Protein AF-A0A8J2B9T6-F1 (afdb_monomer_lite)

Secondary structure (DSSP, 8-state):
-------PPPHHHHHHHHHHHHHHHHHHTGGGT--SHHHHHHHHHHHHHTEEEEEEEEEGGGTEEEEHHHHHHHHHHHHHHHTTTEEEEEEEEEEEE--B---------TTS----------B-EEEEEEEEEEEETTT--EEEEEEEEEEEEEPPTTSGGG--EEEEEEEEEE--

pLDDT: mean 87.58, std 14.72, range [53.34, 98.75]

Structure (mmCIF, N/CA/C/O backbone):
data_AF-A0A8J2B9T6-F1
#
_entry.id   AF-A0A8J2B9T6-F1
#
loop_
_atom_site.group_PDB
_atom_site.id
_atom_site.type_symbol
_atom_site.label_atom_id
_atom_site.label_alt_id
_atom_site.label_comp_id
_atom_site.label_asym_id
_atom_site.label_entity_id
_atom_site.label_seq_id
_atom_site.pdbx_PDB_ins_code
_atom_site.Cartn_x
_atom_site.Cartn_y
_atom_site.Cartn_z
_atom_site.occupancy
_atom_site.B_iso_or_equiv
_atom_site.auth_seq_id
_atom_site.auth_comp_id
_atom_site.auth_asym_id
_atom_site.auth_atom_id
_atom_site.pdbx_PDB_model_num
ATOM 1 N N . MET A 1 1 ? -20.909 -2.678 35.508 1.00 54.84 1 MET A N 1
ATOM 2 C CA . MET A 1 1 ? -20.011 -2.851 34.347 1.00 54.84 1 MET A CA 1
ATOM 3 C C . MET A 1 1 ? -20.756 -2.353 33.121 1.00 54.84 1 MET A C 1
ATOM 5 O O . MET A 1 1 ? -21.794 -2.923 32.811 1.00 54.84 1 MET A O 1
ATOM 9 N N . ALA A 1 2 ? -20.322 -1.251 32.506 1.00 53.34 2 ALA A N 1
ATOM 10 C CA . ALA A 1 2 ? -20.916 -0.779 31.255 1.00 53.34 2 ALA A CA 1
ATOM 11 C C . ALA A 1 2 ? -20.426 -1.679 30.112 1.00 53.34 2 ALA A C 1
ATOM 13 O O . ALA A 1 2 ? -19.233 -1.969 30.030 1.00 53.34 2 ALA A O 1
ATOM 14 N N . ALA A 1 3 ? -21.337 -2.170 29.274 1.00 55.56 3 ALA A N 1
ATOM 15 C CA . ALA A 1 3 ? -20.965 -2.948 28.102 1.00 55.56 3 ALA A CA 1
ATOM 16 C C . ALA A 1 3 ? -20.228 -2.033 27.113 1.00 55.56 3 ALA A C 1
ATOM 18 O O . ALA A 1 3 ? -20.773 -1.015 26.693 1.00 55.56 3 ALA A O 1
ATOM 19 N N . SER A 1 4 ? -18.992 -2.389 26.761 1.00 60.28 4 SER A N 1
ATOM 20 C CA . SER A 1 4 ? -18.257 -1.734 25.679 1.00 60.28 4 SER A CA 1
ATOM 21 C C . SER A 1 4 ? -19.016 -1.971 24.372 1.00 60.28 4 SER A C 1
ATOM 23 O O . SER A 1 4 ? -19.179 -3.112 23.929 1.00 60.28 4 SER A O 1
ATOM 25 N N . THR A 1 5 ? -19.547 -0.905 23.779 1.00 62.06 5 THR A N 1
ATOM 26 C CA . THR A 1 5 ? -20.148 -0.953 22.447 1.00 62.06 5 THR A CA 1
ATOM 27 C C . THR A 1 5 ? -19.027 -1.110 21.434 1.00 62.06 5 THR A C 1
ATOM 29 O O . THR A 1 5 ? -18.318 -0.149 21.151 1.00 62.06 5 THR A O 1
ATOM 32 N N . LYS A 1 6 ? -18.857 -2.323 20.898 1.00 66.12 6 LYS A 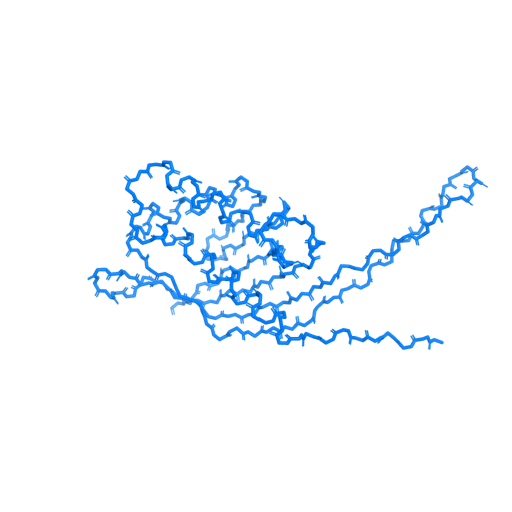N 1
ATOM 33 C CA . LYS A 1 6 ? -17.970 -2.561 19.755 1.00 66.12 6 LYS A CA 1
ATOM 34 C C . LYS A 1 6 ? -18.403 -1.669 18.595 1.00 66.12 6 LYS A C 1
ATOM 36 O O . LYS A 1 6 ? -19.522 -1.815 18.095 1.00 66.12 6 LYS A O 1
ATOM 41 N N . THR A 1 7 ? -17.532 -0.761 18.179 1.00 72.12 7 THR A N 1
ATOM 42 C CA . THR A 1 7 ? -17.740 0.062 16.992 1.00 72.12 7 THR A CA 1
ATOM 43 C C . THR A 1 7 ? -17.630 -0.846 15.774 1.00 72.12 7 THR A C 1
ATOM 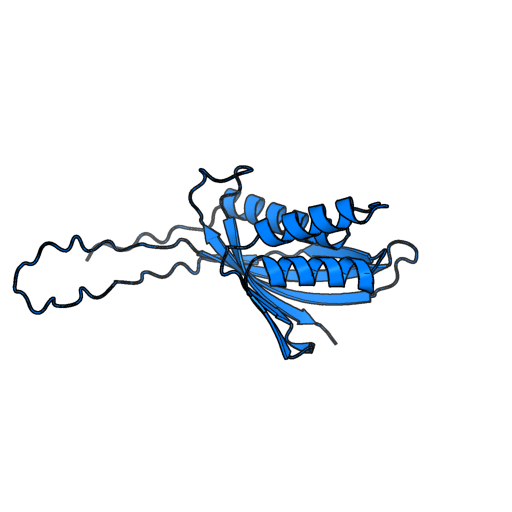45 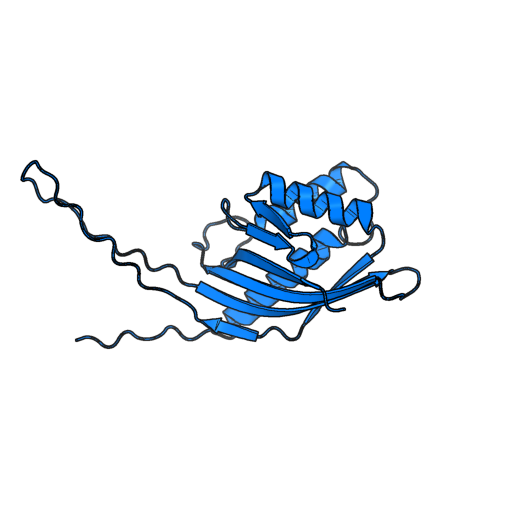O O . THR A 1 7 ? -16.588 -1.422 15.499 1.00 72.12 7 THR A O 1
ATOM 48 N N . LYS A 1 8 ? -18.736 -1.057 15.065 1.00 86.31 8 LYS A N 1
ATOM 49 C CA . LYS A 1 8 ? -18.747 -1.945 13.901 1.00 86.31 8 LYS A CA 1
ATOM 50 C C . LYS A 1 8 ? -18.139 -1.217 12.702 1.00 86.31 8 LYS A C 1
ATOM 52 O O . LYS A 1 8 ? -18.575 -0.109 12.409 1.00 86.31 8 LYS A O 1
ATOM 57 N N . THR A 1 9 ? -17.225 -1.869 11.979 1.00 91.81 9 THR A N 1
ATOM 58 C CA . THR A 1 9 ? -16.752 -1.406 10.664 1.00 91.81 9 THR A CA 1
ATOM 59 C C . THR A 1 9 ? -17.937 -1.072 9.759 1.00 91.81 9 THR A C 1
ATOM 61 O O . THR A 1 9 ? -18.863 -1.878 9.604 1.00 91.81 9 THR A O 1
ATOM 64 N N . THR A 1 10 ? -17.914 0.122 9.180 1.00 93.56 10 THR A N 1
ATOM 65 C CA . THR A 1 10 ? -18.978 0.658 8.333 1.00 93.56 10 THR A CA 1
ATOM 66 C C . THR A 1 10 ? -18.664 0.463 6.846 1.00 93.56 10 THR A C 1
ATOM 68 O O . THR A 1 10 ? -17.558 0.088 6.459 1.00 93.56 10 THR A O 1
ATOM 71 N N . ALA A 1 11 ? -19.653 0.712 5.983 1.00 95.19 11 ALA A N 1
ATOM 72 C CA . ALA A 1 11 ? -19.426 0.738 4.537 1.00 95.19 11 ALA A CA 1
ATOM 73 C C . ALA A 1 11 ? -18.520 1.908 4.111 1.00 95.19 11 ALA A C 1
ATOM 75 O O . ALA A 1 11 ? -17.814 1.806 3.114 1.00 95.19 11 ALA A O 1
ATOM 76 N N . GLU A 1 12 ? -18.531 3.003 4.872 1.00 93.75 12 GLU A N 1
ATOM 77 C CA . GLU A 1 12 ? -17.684 4.170 4.635 1.00 93.75 12 GLU A CA 1
ATOM 78 C C . GLU A 1 12 ? -16.212 3.839 4.904 1.00 93.75 12 GLU A C 1
ATOM 80 O O . GLU A 1 12 ? -15.373 4.082 4.040 1.00 93.75 12 GLU A O 1
ATOM 85 N N . ASP A 1 13 ? -15.923 3.155 6.019 1.00 93.44 13 ASP A N 1
ATOM 86 C CA . ASP A 1 13 ? -14.573 2.658 6.327 1.00 93.44 13 ASP A CA 1
ATOM 87 C C . ASP A 1 13 ? -14.047 1.750 5.211 1.00 93.44 13 ASP A C 1
ATOM 89 O O . ASP A 1 13 ? -12.890 1.845 4.807 1.00 93.44 13 ASP A O 1
ATOM 93 N N . PHE A 1 14 ? -14.915 0.886 4.671 1.00 95.75 14 PHE A N 1
ATOM 94 C CA . PHE A 1 14 ? -14.556 0.014 3.557 1.00 95.75 14 PHE A CA 1
ATOM 95 C C . PHE A 1 14 ? -14.162 0.794 2.303 1.00 95.75 14 PHE A C 1
ATOM 97 O O . PHE A 1 14 ? -13.139 0.491 1.689 1.00 95.75 14 PHE A O 1
ATOM 104 N N . LEU A 1 15 ? -14.958 1.793 1.920 1.00 95.44 15 LEU A N 1
ATOM 105 C CA . LEU A 1 15 ? -14.681 2.611 0.742 1.00 95.44 15 LEU A CA 1
ATOM 106 C C . LEU A 1 15 ? -13.400 3.429 0.912 1.00 95.44 15 LEU A C 1
ATOM 108 O O . LEU A 1 15 ? -12.610 3.515 -0.027 1.00 95.44 15 LEU A O 1
ATOM 112 N N . GLU A 1 16 ? -13.169 3.994 2.097 1.00 94.81 16 GLU A N 1
ATOM 113 C CA . GLU A 1 16 ? -11.945 4.741 2.385 1.00 94.81 16 GLU A CA 1
ATOM 114 C C . GLU A 1 16 ? -10.710 3.848 2.313 1.00 94.81 16 GLU A C 1
ATOM 116 O O . GLU A 1 16 ? -9.777 4.176 1.583 1.00 94.81 16 GLU A O 1
ATOM 121 N N . VAL A 1 17 ? -10.723 2.686 2.975 1.00 96.00 17 VAL A N 1
ATOM 122 C CA . VAL A 1 17 ? -9.599 1.740 2.922 1.00 96.00 17 VAL A CA 1
ATOM 123 C C . VAL A 1 17 ? -9.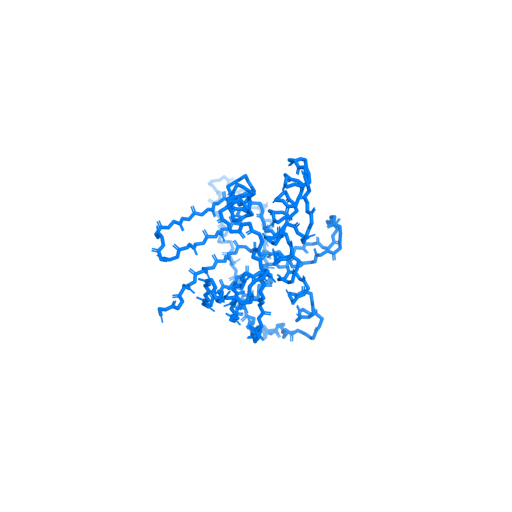366 1.232 1.495 1.00 96.00 17 VAL A C 1
ATOM 125 O O . VAL A 1 17 ? -8.227 1.202 1.037 1.00 96.00 17 VAL A O 1
ATOM 128 N N . GLN A 1 18 ? -10.417 0.897 0.740 1.00 96.88 18 GLN A N 1
ATOM 129 C CA . GLN A 1 18 ? -10.283 0.483 -0.663 1.00 96.88 18 GLN A CA 1
ATOM 130 C C . GLN A 1 18 ? -9.651 1.581 -1.531 1.00 96.88 18 GLN A C 1
ATOM 132 O O . GLN A 1 18 ? -8.775 1.287 -2.346 1.00 96.88 18 GLN A O 1
ATOM 137 N N . ASN A 1 19 ? -10.077 2.837 -1.373 1.00 96.06 19 ASN A N 1
ATOM 138 C CA . ASN A 1 19 ? -9.508 3.964 -2.112 1.00 96.06 19 ASN A CA 1
ATOM 139 C C . ASN A 1 19 ? -8.044 4.200 -1.739 1.00 96.06 19 ASN A C 1
ATOM 141 O O . ASN A 1 19 ? -7.217 4.436 -2.616 1.00 96.06 19 ASN A O 1
ATOM 145 N N . HIS A 1 20 ? -7.720 4.065 -0.456 1.00 96.06 20 HIS A N 1
ATOM 146 C CA . HIS A 1 20 ? -6.364 4.184 0.063 1.00 96.06 20 HIS A CA 1
ATOM 147 C C . HIS A 1 20 ? -5.418 3.147 -0.550 1.00 96.06 20 HIS A C 1
ATOM 149 O O . HIS A 1 20 ? -4.322 3.468 -1.006 1.00 96.06 20 HIS A O 1
ATOM 155 N N . LEU A 1 21 ? -5.871 1.897 -0.629 1.00 97.44 21 LEU A N 1
ATOM 156 C CA . LEU A 1 21 ? -5.133 0.797 -1.245 1.00 97.44 21 LEU A CA 1
ATOM 157 C C . LEU A 1 21 ? -4.964 0.991 -2.754 1.00 97.44 21 LEU A C 1
ATOM 159 O O . LEU A 1 21 ? -3.873 0.784 -3.286 1.00 97.44 21 LEU A O 1
ATOM 163 N N . ASN A 1 22 ? -6.012 1.454 -3.439 1.00 96.38 22 ASN A N 1
ATOM 164 C CA . ASN A 1 22 ? -5.931 1.800 -4.857 1.00 96.38 22 ASN A CA 1
ATOM 165 C C . ASN A 1 22 ? -4.893 2.901 -5.099 1.00 96.38 22 ASN A C 1
ATOM 167 O O . ASN A 1 22 ? -4.098 2.808 -6.031 1.00 96.38 22 ASN A O 1
ATOM 171 N N . GLU A 1 23 ? -4.856 3.919 -4.241 1.00 95.94 23 GLU A N 1
ATOM 172 C CA . GLU A 1 23 ? -3.872 4.991 -4.337 1.00 95.94 23 GLU A CA 1
ATOM 173 C C . GLU A 1 23 ? -2.439 4.493 -4.105 1.00 95.94 23 GLU A C 1
ATOM 175 O O . GLU A 1 23 ? -1.526 4.895 -4.829 1.00 95.94 23 GLU A O 1
ATOM 180 N N . MET A 1 24 ? -2.236 3.554 -3.173 1.00 97.25 24 MET A N 1
ATOM 181 C CA . MET A 1 24 ? -0.942 2.887 -3.003 1.00 97.25 24 MET A CA 1
ATOM 182 C C . MET A 1 24 ? -0.492 2.184 -4.291 1.00 97.25 24 MET A C 1
ATOM 184 O O . MET A 1 24 ? 0.660 2.348 -4.694 1.00 97.25 24 MET A O 1
ATOM 188 N N . MET A 1 25 ? -1.383 1.428 -4.949 1.00 96.94 25 MET A N 1
ATOM 189 C CA . MET A 1 25 ? -1.067 0.750 -6.217 1.00 96.94 25 MET A CA 1
ATOM 190 C C . MET A 1 25 ? -0.694 1.758 -7.301 1.00 96.94 25 MET A C 1
ATOM 192 O O . MET A 1 25 ? 0.335 1.617 -7.956 1.00 96.94 25 MET A O 1
ATOM 196 N N . LEU A 1 26 ? -1.482 2.824 -7.424 1.00 95.06 26 LEU A N 1
ATOM 197 C CA . LEU A 1 26 ? -1.251 3.889 -8.390 1.00 95.06 26 LEU A CA 1
ATOM 198 C C . LEU A 1 26 ? 0.104 4.573 -8.183 1.00 95.06 26 LEU A C 1
ATOM 200 O O . LEU A 1 26 ? 0.823 4.813 -9.153 1.00 95.06 26 LEU A O 1
ATOM 204 N N . CYS A 1 27 ? 0.498 4.836 -6.937 1.00 95.88 27 CYS A N 1
ATOM 205 C CA . CYS A 1 27 ? 1.824 5.372 -6.655 1.00 95.88 27 CYS A CA 1
ATOM 206 C C . CYS A 1 27 ? 2.931 4.390 -7.073 1.00 95.88 27 CYS A C 1
ATOM 208 O O . CYS A 1 27 ? 3.899 4.816 -7.696 1.00 95.88 27 CYS A O 1
ATOM 210 N N . MET A 1 28 ? 2.798 3.088 -6.793 1.00 95.00 28 MET A N 1
ATOM 211 C CA . MET A 1 28 ? 3.797 2.074 -7.180 1.00 95.00 28 MET A CA 1
ATOM 212 C C . MET A 1 28 ? 3.900 1.873 -8.694 1.00 95.00 28 MET A C 1
ATOM 214 O O . MET A 1 28 ? 4.995 1.653 -9.207 1.00 95.00 28 MET A O 1
ATOM 218 N N . ASP A 1 29 ? 2.789 2.019 -9.412 1.00 93.19 29 ASP A N 1
ATOM 219 C CA . ASP A 1 29 ? 2.745 2.019 -10.880 1.00 93.19 29 ASP A CA 1
ATOM 220 C C . ASP A 1 29 ? 3.423 3.258 -11.485 1.00 93.19 29 ASP A C 1
ATOM 222 O O . ASP A 1 29 ? 3.477 3.411 -12.708 1.00 93.19 29 ASP A O 1
ATOM 226 N N . GLY A 1 30 ? 3.887 4.182 -10.632 1.00 72.88 30 GLY A N 1
ATOM 227 C CA . GLY A 1 30 ? 4.363 5.495 -11.034 1.00 72.88 30 GLY A CA 1
ATOM 228 C C . GLY A 1 30 ? 3.282 6.218 -11.824 1.00 72.88 30 GLY A C 1
ATOM 229 O O . GLY A 1 30 ? 3.584 6.766 -12.872 1.00 72.88 30 GLY A O 1
ATOM 230 N N . MET A 1 31 ? 2.015 6.074 -11.414 1.00 63.22 31 MET A N 1
ATOM 231 C CA . MET A 1 31 ? 0.799 6.512 -12.112 1.00 63.22 31 MET A CA 1
ATOM 232 C C . MET A 1 31 ? 0.946 6.552 -13.645 1.00 63.22 31 MET A C 1
ATOM 234 O O . MET A 1 31 ? 0.706 7.555 -14.311 1.00 63.22 31 MET A O 1
ATOM 238 N N . THR A 1 32 ? 1.334 5.405 -14.209 1.00 53.94 32 THR A N 1
ATOM 239 C CA . THR A 1 32 ? 1.234 4.981 -15.619 1.00 53.94 32 THR A CA 1
ATOM 240 C C . THR A 1 32 ? 2.065 5.695 -16.698 1.00 53.94 32 THR A C 1
ATOM 242 O O . THR A 1 32 ? 2.188 5.123 -17.781 1.00 53.94 32 THR A O 1
ATOM 245 N N . THR A 1 33 ? 2.684 6.864 -16.463 1.00 55.78 33 THR A N 1
ATOM 246 C CA . THR A 1 33 ? 3.460 7.576 -17.516 1.00 55.78 33 THR A CA 1
ATOM 247 C C . THR A 1 33 ? 4.606 8.485 -17.047 1.00 55.78 33 THR A C 1
ATOM 249 O O . THR A 1 33 ? 5.119 9.231 -17.881 1.00 55.78 33 THR A O 1
ATOM 252 N N . LEU A 1 34 ? 5.000 8.495 -15.767 1.00 61.16 34 LEU A N 1
ATOM 253 C CA . LEU A 1 34 ? 5.998 9.464 -15.271 1.00 61.16 34 LEU A CA 1
ATOM 254 C C . LEU A 1 34 ? 7.288 9.402 -16.108 1.00 61.16 34 LEU A C 1
ATOM 256 O O . LEU A 1 34 ? 7.859 8.332 -16.324 1.00 61.16 34 LEU A O 1
ATOM 260 N N . LYS A 1 35 ? 7.715 10.558 -16.625 1.00 72.38 35 LYS A N 1
ATOM 261 C CA . LYS A 1 35 ? 8.863 10.695 -17.541 1.00 72.38 35 LYS A CA 1
ATOM 262 C C . LYS A 1 35 ? 10.081 11.283 -16.847 1.00 72.38 35 LYS A C 1
ATOM 264 O O . LYS A 1 35 ? 11.181 11.224 -17.394 1.00 72.38 35 LYS A O 1
ATOM 269 N N . THR A 1 36 ? 9.883 11.887 -15.680 1.00 89.12 36 THR A N 1
ATOM 270 C CA . THR A 1 36 ? 10.903 12.671 -14.991 1.00 89.12 36 THR A CA 1
ATOM 271 C C . THR A 1 36 ? 11.177 12.138 -13.590 1.00 89.12 36 THR A C 1
ATOM 273 O O . THR A 1 36 ? 10.345 11.483 -12.966 1.00 89.12 36 THR A O 1
ATOM 276 N N . ARG A 1 37 ? 12.374 12.437 -13.075 1.00 89.69 37 ARG A N 1
ATOM 277 C CA . ARG A 1 37 ? 12.766 12.053 -11.715 1.00 89.69 37 ARG A CA 1
ATOM 278 C C . ARG A 1 37 ? 11.886 12.711 -10.647 1.00 89.69 37 ARG A C 1
ATOM 280 O O . ARG A 1 37 ? 11.543 12.066 -9.665 1.00 89.69 37 ARG A O 1
ATOM 287 N N . GLU A 1 38 ? 11.515 13.968 -10.861 1.00 92.50 38 GLU A N 1
ATOM 288 C CA . GLU A 1 38 ? 10.669 14.744 -9.947 1.00 92.50 38 GLU A CA 1
ATOM 289 C C . GLU A 1 38 ? 9.292 14.097 -9.758 1.00 92.50 38 GLU A C 1
ATOM 291 O O . GLU A 1 38 ? 8.815 13.930 -8.639 1.00 92.50 38 GLU A O 1
ATOM 296 N N . GLU A 1 39 ? 8.694 13.655 -10.857 1.00 90.56 39 GLU A N 1
ATOM 297 C CA . GLU A 1 39 ? 7.442 12.908 -10.877 1.00 90.56 39 GLU A CA 1
ATOM 298 C C . GLU A 1 39 ? 7.532 11.590 -10.083 1.00 90.56 39 GLU A C 1
ATOM 300 O O . GLU A 1 39 ? 6.663 11.303 -9.256 1.00 90.56 39 GLU A O 1
ATOM 305 N N . THR A 1 40 ? 8.601 10.808 -10.285 1.00 91.38 40 THR A N 1
ATOM 306 C CA . THR A 1 40 ? 8.892 9.588 -9.504 1.00 91.38 40 THR A CA 1
ATOM 307 C C . THR A 1 40 ? 8.997 9.898 -8.009 1.00 91.38 40 THR A C 1
ATOM 309 O O . THR A 1 40 ? 8.366 9.233 -7.185 1.00 91.38 40 THR A O 1
ATOM 312 N N . ASP A 1 41 ? 9.761 10.932 -7.648 1.00 93.88 41 ASP A N 1
ATOM 313 C CA . ASP A 1 41 ? 9.955 11.339 -6.257 1.00 93.88 41 ASP A CA 1
ATOM 314 C C . ASP A 1 41 ? 8.647 11.823 -5.607 1.00 93.88 41 ASP A C 1
ATOM 316 O O . ASP A 1 41 ? 8.392 11.494 -4.445 1.00 93.88 41 ASP A O 1
ATOM 320 N N . SER A 1 42 ? 7.791 12.523 -6.360 1.00 94.19 42 SER A N 1
ATOM 321 C CA . SER A 1 42 ? 6.468 12.973 -5.914 1.00 94.19 42 SER A CA 1
ATOM 322 C C . SER A 1 42 ? 5.520 11.801 -5.640 1.00 94.19 42 SER A C 1
ATOM 324 O O . SER A 1 42 ? 4.943 11.717 -4.554 1.00 94.19 42 SER A O 1
ATOM 326 N N . ALA A 1 43 ? 5.418 10.837 -6.563 1.00 94.31 43 ALA A N 1
ATOM 327 C CA . ALA A 1 43 ? 4.597 9.639 -6.371 1.00 94.31 43 ALA A CA 1
ATOM 328 C C . ALA A 1 43 ? 5.090 8.787 -5.190 1.00 94.31 43 ALA A C 1
ATOM 330 O O . ALA A 1 43 ? 4.295 8.273 -4.403 1.00 94.31 43 ALA A O 1
ATOM 331 N N . ALA A 1 44 ? 6.408 8.673 -5.016 1.00 96.38 44 ALA A N 1
ATOM 332 C CA . ALA A 1 44 ? 6.981 7.977 -3.874 1.00 96.38 44 ALA A CA 1
ATOM 333 C C . ALA A 1 44 ? 6.705 8.699 -2.546 1.00 96.38 44 ALA A C 1
ATOM 335 O O . ALA A 1 44 ? 6.410 8.047 -1.543 1.00 96.38 44 ALA A O 1
ATOM 336 N N . ALA A 1 45 ? 6.790 10.034 -2.522 1.00 96.31 45 ALA A N 1
ATOM 337 C CA . ALA A 1 45 ? 6.442 10.824 -1.343 1.00 96.31 45 ALA A CA 1
ATOM 338 C C . ALA A 1 45 ? 4.959 10.651 -0.995 1.00 96.31 45 ALA A C 1
ATOM 340 O O . ALA A 1 45 ? 4.617 10.429 0.167 1.00 96.31 45 ALA A O 1
ATOM 341 N N . ARG A 1 46 ? 4.085 10.665 -2.010 1.00 95.69 46 ARG A N 1
ATOM 342 C CA . ARG A 1 46 ? 2.656 10.413 -1.830 1.00 95.69 46 ARG A CA 1
ATOM 343 C C . ARG A 1 46 ? 2.393 9.020 -1.265 1.00 95.69 46 ARG A C 1
ATOM 345 O O . ARG A 1 46 ? 1.642 8.905 -0.305 1.00 95.69 46 ARG A O 1
ATOM 352 N N . PHE A 1 47 ? 3.065 7.989 -1.777 1.00 97.25 47 PHE A N 1
ATOM 353 C CA . PHE A 1 47 ? 2.971 6.633 -1.231 1.00 97.25 47 PHE A CA 1
ATOM 354 C C . PHE A 1 47 ? 3.306 6.586 0.262 1.00 97.25 47 PHE A C 1
ATOM 356 O O . PHE A 1 47 ? 2.586 5.956 1.027 1.00 97.25 47 PHE A O 1
ATOM 363 N N . ALA A 1 48 ? 4.364 7.273 0.698 1.00 97.31 48 ALA A N 1
ATOM 364 C CA . ALA A 1 48 ? 4.737 7.308 2.110 1.00 97.31 48 ALA A CA 1
ATOM 365 C C . ALA A 1 48 ? 3.714 8.053 2.986 1.00 97.31 48 ALA A C 1
ATOM 367 O O . ALA A 1 48 ? 3.481 7.645 4.119 1.00 97.31 48 ALA A O 1
ATOM 368 N N . GLN A 1 49 ? 3.041 9.086 2.466 1.00 95.56 49 GLN A N 1
ATOM 369 C CA . GLN A 1 49 ? 1.989 9.811 3.199 1.00 95.56 49 GLN A CA 1
ATOM 370 C C . GLN A 1 49 ? 0.751 8.958 3.515 1.00 95.56 49 GLN A C 1
ATOM 372 O O . GLN A 1 49 ? 0.011 9.286 4.450 1.00 95.56 49 GLN A O 1
ATOM 377 N N . LEU A 1 50 ? 0.542 7.870 2.764 1.00 96.44 50 LEU A N 1
ATOM 378 C CA . LEU A 1 50 ? -0.508 6.873 2.998 1.00 96.44 50 LEU A CA 1
ATOM 379 C C . LEU A 1 50 ? -0.213 5.990 4.226 1.00 96.44 50 LEU A C 1
ATOM 381 O O . LEU A 1 50 ? -1.067 5.212 4.661 1.00 96.44 50 LEU A O 1
ATOM 385 N N . PHE A 1 51 ? 0.976 6.108 4.811 1.00 97.25 51 PHE A N 1
ATOM 386 C CA . PHE A 1 51 ? 1.338 5.463 6.063 1.00 97.25 51 PHE A CA 1
ATOM 387 C C . PHE A 1 51 ? 1.330 6.471 7.216 1.00 97.25 51 PHE A C 1
ATOM 389 O O . PHE A 1 51 ? 1.367 7.691 7.016 1.00 97.25 51 PHE A O 1
ATOM 396 N N . THR A 1 52 ? 1.248 5.962 8.442 1.00 95.81 52 THR A N 1
ATOM 397 C CA . THR A 1 52 ? 1.596 6.758 9.625 1.00 95.81 52 THR A CA 1
ATOM 398 C C . THR A 1 52 ? 3.092 7.088 9.618 1.00 95.81 52 THR A C 1
ATOM 400 O O . THR A 1 52 ? 3.876 6.445 8.918 1.00 95.81 52 THR A O 1
ATOM 403 N N . GLU A 1 53 ? 3.509 8.096 10.389 1.00 95.50 53 GLU A N 1
ATOM 404 C CA . GLU A 1 53 ? 4.923 8.510 10.453 1.00 95.50 53 GLU A CA 1
ATOM 405 C C . GLU A 1 53 ? 5.852 7.385 10.929 1.00 95.50 53 GLU A C 1
ATOM 407 O O . GLU A 1 53 ? 6.997 7.290 10.491 1.00 95.50 53 GLU A O 1
ATOM 412 N N . ASP A 1 54 ? 5.340 6.510 11.790 1.00 96.75 54 ASP A N 1
ATOM 413 C CA . ASP A 1 54 ? 5.992 5.313 12.318 1.00 96.75 54 ASP A CA 1
ATOM 414 C C . ASP A 1 54 ? 5.568 4.030 11.575 1.00 96.75 54 ASP A C 1
ATOM 416 O O . ASP A 1 54 ? 5.759 2.916 12.072 1.00 96.75 54 ASP A O 1
ATOM 420 N N . GLY A 1 55 ? 4.984 4.182 10.384 1.00 97.88 55 GLY A N 1
ATOM 421 C CA . GLY A 1 55 ? 4.466 3.087 9.581 1.00 97.88 55 GLY A CA 1
ATOM 422 C C . GLY A 1 55 ? 5.532 2.056 9.208 1.00 97.88 55 GLY A C 1
ATOM 423 O O . GLY A 1 55 ? 6.726 2.356 9.114 1.00 97.88 55 GLY A O 1
ATOM 424 N N . GLU A 1 56 ? 5.101 0.821 8.967 1.00 98.62 56 GLU A N 1
ATOM 425 C CA . GLU A 1 56 ? 5.987 -0.306 8.676 1.00 98.62 56 GLU A CA 1
ATOM 426 C C . GLU A 1 56 ? 5.526 -1.118 7.459 1.00 98.62 56 GLU A C 1
ATOM 428 O O . GLU A 1 56 ? 4.347 -1.445 7.323 1.00 98.62 56 GLU A O 1
ATOM 433 N N . ILE A 1 57 ? 6.481 -1.529 6.621 1.00 98.75 57 ILE A N 1
ATOM 434 C CA . ILE A 1 57 ? 6.293 -2.544 5.578 1.00 98.75 57 ILE A CA 1
ATOM 435 C C . ILE A 1 57 ? 7.225 -3.729 5.846 1.00 98.75 57 ILE A C 1
ATOM 437 O O . ILE A 1 57 ? 8.443 -3.571 5.888 1.00 98.75 57 ILE A O 1
ATOM 441 N N . GLU A 1 58 ? 6.665 -4.929 5.962 1.00 98.62 58 GLU A N 1
ATOM 442 C CA . GLU A 1 58 ? 7.386 -6.193 6.115 1.00 98.62 58 GLU A CA 1
ATOM 443 C C . GLU A 1 58 ? 7.291 -7.019 4.823 1.00 98.62 58 GLU A C 1
ATOM 445 O O . GLU A 1 58 ? 6.205 -7.377 4.375 1.00 98.62 58 GLU A O 1
ATOM 450 N N . ILE A 1 59 ? 8.429 -7.363 4.219 1.00 98.25 59 ILE A N 1
ATOM 451 C CA . ILE A 1 59 ? 8.513 -8.156 2.986 1.00 98.25 59 ILE A CA 1
ATOM 452 C C . ILE A 1 59 ? 9.061 -9.535 3.338 1.00 98.25 59 ILE A C 1
ATOM 454 O O . ILE A 1 59 ? 10.271 -9.777 3.309 1.00 98.25 59 ILE A O 1
ATOM 458 N N . VAL A 1 60 ? 8.155 -10.465 3.636 1.00 98.06 60 VAL A N 1
ATOM 459 C CA . VAL A 1 60 ? 8.492 -11.764 4.244 1.00 98.06 60 VAL A CA 1
ATOM 460 C C . VAL A 1 60 ? 9.494 -12.554 3.400 1.00 98.06 60 VAL A C 1
ATOM 462 O O . VAL A 1 60 ? 10.490 -13.056 3.915 1.00 98.06 60 VAL A O 1
ATOM 465 N N . LYS A 1 61 ? 9.282 -12.612 2.078 1.00 96.38 61 LYS A N 1
ATOM 466 C CA . LYS A 1 61 ? 10.155 -13.355 1.150 1.00 96.38 61 LYS A CA 1
ATOM 467 C C . LYS A 1 61 ? 11.597 -12.833 1.134 1.00 96.38 61 LYS A C 1
ATOM 469 O O . LYS A 1 61 ? 12.513 -13.602 0.867 1.00 96.38 61 LYS A O 1
ATOM 474 N N . MET A 1 62 ? 11.790 -11.541 1.393 1.00 96.94 62 MET A N 1
ATOM 475 C CA . MET A 1 62 ? 13.104 -10.893 1.387 1.00 96.94 62 MET A CA 1
ATOM 476 C C . MET A 1 62 ? 13.703 -10.741 2.787 1.00 96.94 62 MET A C 1
ATOM 478 O O . MET A 1 62 ? 14.816 -10.239 2.891 1.00 96.94 62 MET A O 1
ATOM 482 N N . GLN A 1 63 ? 12.976 -11.137 3.842 1.00 97.69 63 GLN A N 1
ATOM 483 C CA . GLN A 1 63 ? 13.352 -10.885 5.239 1.00 97.69 63 GLN A CA 1
ATOM 484 C C . GLN A 1 63 ? 13.729 -9.412 5.474 1.00 97.69 63 GLN A C 1
ATOM 486 O O . GLN A 1 63 ? 14.696 -9.097 6.163 1.00 97.69 63 GLN A O 1
ATOM 491 N N . ALA A 1 64 ? 12.983 -8.507 4.838 1.00 98.00 64 ALA A N 1
ATOM 492 C CA . ALA A 1 64 ? 13.255 -7.080 4.860 1.00 98.00 64 ALA A CA 1
ATOM 493 C C . ALA A 1 64 ? 12.096 -6.330 5.510 1.00 98.00 64 ALA A C 1
ATOM 495 O O . ALA A 1 64 ? 10.932 -6.636 5.252 1.00 98.00 64 ALA A O 1
ATOM 496 N N . THR A 1 65 ? 12.430 -5.303 6.283 1.00 98.56 65 THR A N 1
ATOM 497 C CA . THR A 1 65 ? 11.467 -4.372 6.868 1.00 98.56 65 THR A CA 1
ATOM 498 C C . THR A 1 65 ? 11.838 -2.951 6.459 1.00 98.56 65 THR A C 1
ATOM 500 O O . THR A 1 65 ? 13.024 -2.640 6.329 1.00 98.56 65 THR A O 1
ATOM 503 N N . LYS A 1 66 ? 10.829 -2.113 6.216 1.00 98.50 66 LYS A N 1
ATOM 504 C CA . LYS A 1 66 ? 10.951 -0.678 5.936 1.00 98.50 66 LYS A CA 1
ATOM 505 C C . LYS A 1 66 ? 10.130 0.091 6.955 1.00 98.50 66 LYS A C 1
ATOM 507 O O . LYS A 1 66 ? 8.969 -0.260 7.155 1.00 98.50 66 LYS A O 1
ATOM 512 N N . ARG A 1 67 ? 10.726 1.080 7.616 1.00 98.56 67 ARG A N 1
ATOM 513 C CA . ARG A 1 67 ? 10.098 1.829 8.711 1.00 98.56 67 ARG A CA 1
ATOM 514 C C . ARG A 1 67 ? 10.169 3.328 8.477 1.00 98.56 67 ARG A C 1
ATOM 516 O O . ARG A 1 67 ? 11.221 3.869 8.152 1.00 98.56 67 ARG A O 1
ATOM 523 N N . GLY A 1 68 ? 9.044 3.983 8.721 1.00 97.69 68 GLY A N 1
ATOM 524 C CA . GLY A 1 68 ? 8.898 5.423 8.629 1.00 97.69 68 GLY A CA 1
ATOM 525 C C . GLY A 1 68 ? 8.936 5.968 7.204 1.00 97.69 68 GLY A C 1
ATOM 526 O O . GLY A 1 68 ? 9.214 5.268 6.225 1.00 97.69 68 GLY A O 1
ATOM 527 N N . THR A 1 69 ? 8.631 7.258 7.105 1.00 97.88 69 THR A N 1
ATOM 528 C CA . THR A 1 69 ? 8.373 7.955 5.841 1.00 97.88 69 THR A CA 1
ATOM 529 C C . THR A 1 69 ? 9.498 7.792 4.818 1.00 97.88 69 THR A C 1
ATOM 531 O O . THR A 1 69 ? 9.233 7.470 3.661 1.00 97.88 69 THR A O 1
ATOM 534 N N . GLU A 1 70 ? 10.758 7.974 5.225 1.00 98.19 70 GLU A N 1
ATOM 535 C CA . GLU A 1 70 ? 11.898 7.968 4.299 1.00 98.19 70 GLU A CA 1
ATOM 536 C C . GLU A 1 70 ? 12.152 6.581 3.687 1.00 98.19 70 GLU A C 1
ATOM 538 O O . GLU A 1 70 ? 12.302 6.456 2.467 1.00 98.19 70 GLU A O 1
ATOM 543 N N . GLU A 1 71 ? 12.155 5.520 4.501 1.00 98.50 71 GLU A N 1
ATOM 544 C CA . GLU A 1 71 ? 12.388 4.163 3.998 1.00 98.50 71 GLU A CA 1
ATOM 545 C C . GLU A 1 71 ? 11.220 3.660 3.149 1.00 98.50 71 GLU A C 1
ATOM 547 O O . GLU A 1 71 ? 11.441 2.971 2.149 1.00 98.50 71 GLU A O 1
ATOM 552 N N . ILE A 1 72 ? 9.986 4.015 3.519 1.00 98.75 72 ILE A N 1
ATOM 553 C CA . ILE A 1 72 ? 8.779 3.674 2.760 1.00 98.75 72 ILE A CA 1
ATOM 554 C C . ILE A 1 72 ? 8.767 4.405 1.411 1.00 98.75 72 ILE A C 1
ATOM 556 O O . ILE A 1 72 ? 8.495 3.789 0.377 1.00 98.75 72 ILE A O 1
ATOM 560 N N . GLN A 1 73 ? 9.143 5.686 1.382 1.00 98.19 73 GLN A N 1
ATOM 561 C CA . GLN A 1 73 ? 9.325 6.432 0.137 1.00 98.19 73 GLN A CA 1
ATOM 562 C C . GLN A 1 73 ? 10.416 5.790 -0.732 1.00 98.19 73 GLN A C 1
ATOM 564 O O . GLN A 1 73 ? 10.221 5.563 -1.928 1.00 98.19 73 GLN A O 1
ATOM 569 N N . GLY A 1 74 ? 11.565 5.455 -0.136 1.00 97.75 74 GLY A N 1
ATOM 570 C CA . GLY A 1 74 ? 12.650 4.753 -0.820 1.00 97.75 74 GLY A CA 1
ATOM 571 C C . GLY A 1 74 ? 12.216 3.404 -1.394 1.00 97.75 74 GLY A C 1
ATOM 572 O O . GLY A 1 74 ? 12.599 3.060 -2.512 1.00 97.75 74 GLY A O 1
ATOM 573 N N . PHE A 1 75 ? 11.370 2.668 -0.672 1.00 98.06 75 PHE A N 1
ATOM 574 C CA . PHE A 1 75 ? 10.794 1.415 -1.143 1.00 98.06 75 PHE A CA 1
ATOM 575 C C . PHE A 1 75 ? 9.891 1.612 -2.365 1.00 98.06 75 PHE A C 1
ATOM 577 O O . PHE A 1 75 ? 10.044 0.878 -3.339 1.00 98.06 75 PHE A O 1
ATOM 584 N N . CYS A 1 76 ? 9.019 2.625 -2.367 1.00 97.62 76 CYS A N 1
ATOM 585 C CA . CYS A 1 76 ? 8.176 2.928 -3.526 1.00 97.62 76 CYS A CA 1
ATOM 586 C C . CYS A 1 76 ? 9.013 3.245 -4.777 1.00 97.62 76 CYS A C 1
ATOM 588 O O . CYS A 1 76 ? 8.784 2.656 -5.833 1.00 97.62 76 CYS A O 1
ATOM 590 N N . ARG A 1 77 ? 10.058 4.076 -4.644 1.00 96.00 77 ARG A N 1
ATOM 591 C CA . ARG A 1 77 ? 10.993 4.349 -5.753 1.00 96.00 77 ARG A CA 1
ATOM 592 C C . ARG A 1 77 ? 11.648 3.089 -6.285 1.00 96.00 77 ARG A C 1
ATOM 594 O O . ARG A 1 77 ? 11.693 2.872 -7.490 1.00 96.00 77 ARG A O 1
ATOM 601 N N . PHE A 1 78 ? 12.133 2.245 -5.379 1.00 95.88 78 PHE A N 1
ATOM 602 C CA . PHE A 1 78 ? 12.737 0.977 -5.755 1.00 95.88 78 PHE A CA 1
ATOM 603 C C . PHE A 1 78 ? 11.767 0.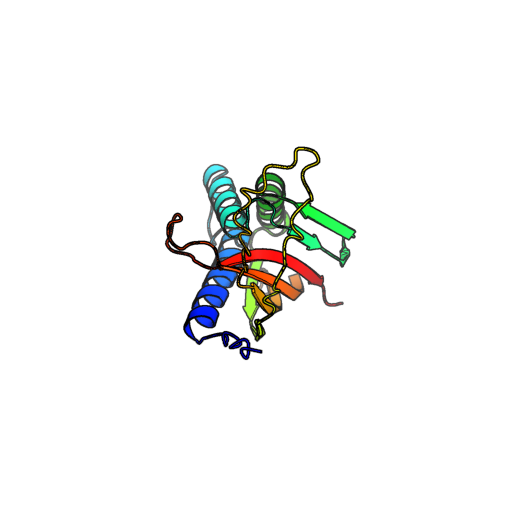104 -6.561 1.00 95.88 78 PHE A C 1
ATOM 605 O O . PHE A 1 78 ? 12.186 -0.512 -7.539 1.00 95.88 78 PHE A O 1
ATOM 612 N N . LEU A 1 79 ? 10.483 0.057 -6.187 1.00 95.00 79 LEU A N 1
ATOM 613 C CA . LEU A 1 79 ? 9.475 -0.684 -6.946 1.00 95.00 79 LEU A CA 1
ATOM 614 C C . LEU A 1 79 ? 9.266 -0.092 -8.344 1.00 95.00 79 LEU A C 1
ATOM 616 O O . LEU A 1 79 ? 9.295 -0.844 -9.317 1.00 95.00 79 LEU A O 1
ATOM 620 N N . GLN A 1 80 ? 9.127 1.230 -8.450 1.00 93.94 80 GLN A N 1
ATOM 621 C CA . GLN A 1 80 ? 8.959 1.929 -9.728 1.00 93.94 80 GLN A CA 1
ATOM 622 C C . GLN A 1 80 ? 10.154 1.700 -10.671 1.00 93.94 80 GLN A C 1
ATOM 624 O O . GLN A 1 80 ? 9.968 1.455 -11.860 1.00 93.94 80 GLN A O 1
ATOM 629 N N . GLU A 1 81 ? 11.381 1.740 -10.144 1.00 92.50 81 GLU A N 1
ATOM 630 C CA . GLU A 1 81 ? 12.613 1.536 -10.916 1.00 92.50 81 GLU A CA 1
ATOM 631 C C . GLU A 1 81 ? 12.799 0.065 -11.316 1.00 92.50 81 GLU A C 1
ATOM 633 O O . GLU A 1 81 ? 13.060 -0.249 -12.479 1.00 92.50 81 GLU A O 1
ATOM 638 N N . LYS A 1 82 ? 12.656 -0.862 -10.360 1.00 93.00 82 LYS A N 1
ATOM 639 C CA . LYS A 1 82 ? 12.907 -2.293 -10.583 1.00 93.00 82 LYS A CA 1
ATOM 640 C C . LYS A 1 82 ? 11.827 -2.959 -11.427 1.00 93.00 82 LYS A C 1
ATOM 642 O O . LYS A 1 82 ? 12.125 -3.885 -12.181 1.00 93.00 82 LYS A O 1
ATOM 647 N N . PHE A 1 83 ? 10.585 -2.521 -11.271 1.00 92.62 83 PHE A N 1
ATOM 648 C CA . PHE A 1 83 ? 9.418 -3.094 -11.933 1.00 92.62 83 PHE A CA 1
ATOM 649 C C . PHE A 1 83 ? 8.766 -2.085 -12.881 1.00 92.62 83 PHE A C 1
ATOM 651 O O . PHE A 1 83 ? 7.547 -2.098 -13.053 1.00 92.62 83 PHE A O 1
ATOM 658 N N . ALA A 1 84 ? 9.580 -1.241 -13.523 1.00 91.50 84 ALA A N 1
ATOM 659 C CA . ALA A 1 84 ? 9.126 -0.247 -14.487 1.00 91.50 84 ALA A CA 1
ATOM 660 C C . ALA A 1 84 ? 8.192 -0.862 -15.546 1.00 91.50 84 ALA A C 1
ATOM 662 O O . ALA A 1 84 ? 8.498 -1.890 -16.158 1.00 91.50 84 ALA A O 1
ATOM 663 N N . GLY A 1 85 ? 7.036 -0.227 -15.751 1.00 90.88 85 GLY A N 1
ATOM 664 C CA . GLY A 1 85 ? 5.997 -0.714 -16.661 1.00 90.88 85 GLY A CA 1
ATOM 665 C C . GLY A 1 85 ? 5.131 -1.846 -16.098 1.00 90.88 85 GLY A C 1
ATOM 666 O O . GLY A 1 85 ? 4.391 -2.468 -16.861 1.00 90.88 85 GLY A O 1
ATOM 667 N N . SER A 1 86 ? 5.209 -2.136 -14.798 1.00 94.62 86 SER A N 1
ATOM 668 C CA . SER A 1 86 ? 4.242 -3.010 -14.128 1.00 94.62 86 SER A CA 1
ATOM 669 C C . SER A 1 86 ? 2.987 -2.237 -13.722 1.00 94.62 86 SER A C 1
ATOM 671 O O . SER A 1 86 ? 3.057 -1.050 -13.423 1.00 94.62 86 SER A O 1
ATOM 673 N N . GLN A 1 87 ? 1.855 -2.932 -13.715 1.00 96.12 87 GLN A N 1
ATOM 674 C CA . GLN A 1 87 ? 0.589 -2.493 -13.145 1.00 96.12 87 GLN A CA 1
ATOM 675 C C . GLN A 1 87 ? 0.239 -3.385 -11.965 1.00 96.12 87 GLN A C 1
ATOM 677 O O . GLN A 1 87 ? 0.237 -4.618 -12.090 1.00 96.12 87 GLN A O 1
ATOM 682 N N . HIS A 1 88 ? -0.058 -2.757 -10.837 1.00 96.88 88 HIS A N 1
ATOM 683 C CA . HIS A 1 88 ? -0.450 -3.426 -9.615 1.00 96.88 88 HIS A CA 1
ATOM 684 C C . HIS A 1 88 ? -1.968 -3.392 -9.458 1.00 96.88 88 HIS A C 1
ATOM 686 O O . HIS A 1 88 ? -2.648 -2.410 -9.748 1.00 96.88 88 HIS A O 1
ATOM 692 N N . TRP A 1 89 ? -2.509 -4.502 -8.982 1.00 96.75 89 TRP A N 1
ATOM 693 C CA . TRP A 1 89 ? -3.915 -4.651 -8.660 1.00 96.75 89 TRP A CA 1
ATOM 694 C C . TRP A 1 89 ? -4.047 -5.277 -7.281 1.00 96.75 89 TRP A C 1
ATOM 696 O O . TRP A 1 89 ? -3.308 -6.207 -6.951 1.00 96.75 89 TRP A O 1
ATOM 706 N N . GLU A 1 90 ? -5.017 -4.795 -6.513 1.00 98.00 90 GLU A N 1
ATOM 707 C CA . GLU A 1 90 ? -5.381 -5.338 -5.213 1.00 98.00 90 GLU A CA 1
ATOM 708 C C . GLU A 1 90 ? -6.896 -5.564 -5.160 1.00 98.00 90 GLU A C 1
ATOM 710 O O . GLU A 1 90 ? -7.680 -4.726 -5.610 1.00 98.00 90 GLU A O 1
ATOM 715 N N . GLY A 1 91 ? -7.320 -6.709 -4.632 1.00 96.94 91 GLY A N 1
ATOM 716 C CA . GLY A 1 91 ? -8.732 -7.054 -4.539 1.00 96.94 91 GLY A CA 1
ATOM 717 C C . GLY A 1 91 ? -9.038 -8.080 -3.461 1.00 96.94 91 GLY A C 1
ATOM 718 O O . GLY A 1 91 ? -8.161 -8.539 -2.730 1.00 96.94 91 GLY A O 1
ATOM 719 N N . ASN A 1 92 ? -10.323 -8.424 -3.357 1.00 97.88 92 ASN A N 1
ATOM 720 C CA . ASN A 1 92 ? -10.872 -9.259 -2.286 1.00 97.88 92 ASN A CA 1
ATOM 721 C C . ASN A 1 92 ? -10.543 -8.710 -0.890 1.00 97.88 92 ASN A C 1
ATOM 723 O O . ASN A 1 92 ? -10.158 -9.464 -0.001 1.00 97.88 92 ASN A O 1
ATOM 727 N N . ILE A 1 93 ? -10.700 -7.398 -0.712 1.00 97.75 93 ILE A N 1
ATOM 728 C CA . ILE A 1 93 ? -10.513 -6.728 0.575 1.00 97.75 93 ILE A CA 1
ATOM 729 C C . ILE A 1 93 ? -11.471 -7.315 1.609 1.00 97.75 93 ILE A C 1
ATOM 731 O O . ILE A 1 93 ? -12.688 -7.348 1.404 1.00 97.75 93 ILE A O 1
ATOM 735 N N . VAL A 1 94 ? -10.919 -7.729 2.745 1.00 97.75 94 VAL A N 1
ATOM 736 C CA . VAL A 1 94 ? -11.681 -8.186 3.906 1.00 97.75 94 VAL A CA 1
ATOM 737 C C . VAL A 1 94 ? -11.241 -7.400 5.128 1.00 97.75 94 VAL A C 1
ATOM 739 O O . VAL A 1 94 ? -10.120 -7.563 5.606 1.00 97.75 94 VAL A O 1
ATOM 742 N N . LEU A 1 95 ? -12.158 -6.595 5.664 1.00 97.12 95 LEU A N 1
ATOM 743 C CA . LEU A 1 95 ? -11.912 -5.778 6.848 1.00 97.12 95 LEU A CA 1
ATOM 744 C C . LEU A 1 95 ? -12.397 -6.458 8.127 1.00 97.12 95 LEU A C 1
ATOM 746 O O . LEU A 1 95 ? -13.470 -7.068 8.158 1.00 97.12 95 LEU A O 1
ATOM 750 N N . LYS A 1 96 ? -11.617 -6.321 9.201 1.00 95.81 96 LYS A N 1
ATOM 751 C CA . LYS A 1 96 ? -11.990 -6.744 10.556 1.00 95.81 96 LYS A CA 1
ATOM 752 C C . LYS A 1 96 ? -11.555 -5.692 11.569 1.00 95.81 96 LYS A C 1
ATOM 754 O O . LYS A 1 96 ? -10.380 -5.335 11.605 1.00 95.81 96 LYS A O 1
ATOM 759 N N . ASP A 1 97 ? -12.482 -5.255 12.415 1.00 93.19 97 ASP A N 1
ATOM 760 C CA . ASP A 1 97 ? -12.179 -4.406 13.572 1.00 93.19 97 ASP A CA 1
ATOM 761 C C . ASP A 1 97 ? -11.195 -5.118 14.516 1.00 93.19 97 ASP A C 1
ATOM 763 O O . ASP A 1 97 ? -11.399 -6.277 14.896 1.00 93.19 97 ASP A O 1
ATOM 767 N N . CYS A 1 98 ? -10.115 -4.422 14.859 1.00 91.44 98 CYS A N 1
ATOM 768 C CA . CYS A 1 98 ? -9.069 -4.895 15.759 1.00 91.44 98 CYS A CA 1
ATOM 769 C C . CYS A 1 98 ? -8.701 -3.850 16.822 1.00 91.44 98 CYS A C 1
ATOM 771 O O . CYS A 1 98 ? -7.597 -3.883 17.363 1.00 91.44 98 CYS A O 1
ATOM 773 N N . SER A 1 99 ? -9.616 -2.926 17.121 1.00 85.50 99 SER A N 1
ATOM 774 C CA . SER A 1 99 ? -9.409 -1.865 18.108 1.00 85.50 99 SER A CA 1
ATOM 775 C C . SER A 1 99 ? -9.052 -2.438 19.489 1.00 85.50 99 SER A C 1
ATOM 777 O O . SER A 1 99 ? -9.741 -3.318 20.013 1.00 85.50 99 SER A O 1
ATOM 779 N N . SER A 1 100 ? -7.975 -1.933 20.099 1.00 76.12 100 SER A N 1
ATOM 780 C CA . SER A 1 100 ? -7.505 -2.341 21.429 1.00 76.12 100 SER A CA 1
ATOM 781 C C . SER A 1 100 ? -7.643 -1.202 22.438 1.00 76.12 100 SER A C 1
ATOM 783 O O . SER A 1 100 ? -7.199 -0.085 22.179 1.00 76.12 100 SER A O 1
ATOM 785 N N . THR A 1 101 ? -8.205 -1.480 23.615 1.00 74.12 101 THR A N 1
ATOM 786 C CA . THR A 1 101 ? -8.208 -0.526 24.733 1.00 74.12 101 THR A CA 1
ATOM 787 C C . THR A 1 101 ? -6.912 -0.672 25.523 1.00 74.12 101 THR A C 1
ATOM 789 O O . THR A 1 101 ? -6.750 -1.635 26.272 1.00 74.12 101 THR A O 1
ATOM 792 N N . THR A 1 102 ? -5.990 0.278 25.375 1.00 68.56 102 THR A N 1
ATOM 793 C CA . THR A 1 102 ? -4.783 0.336 26.207 1.00 68.56 102 THR A CA 1
ATOM 794 C C . THR A 1 102 ? -5.044 1.260 27.387 1.00 68.56 102 THR A C 1
ATOM 796 O O . THR A 1 102 ? -5.149 2.471 27.223 1.00 68.56 102 THR A O 1
ATOM 799 N N . SER A 1 103 ? -5.157 0.702 28.590 1.00 69.50 103 SER A N 1
ATOM 800 C CA . SER A 1 103 ? -5.150 1.492 29.821 1.00 69.50 103 SER A CA 1
ATOM 801 C C . SER A 1 103 ? -3.705 1.852 30.160 1.00 69.50 103 SER A C 1
ATOM 803 O O . SER A 1 103 ? -2.927 0.971 30.540 1.00 69.50 103 SER A O 1
ATOM 805 N N . SER A 1 104 ? -3.326 3.120 30.017 1.00 63.88 104 SER A N 1
ATOM 806 C CA . SER A 1 104 ? -2.072 3.633 30.566 1.00 63.88 104 SER A CA 1
ATOM 807 C C . SER A 1 104 ? -2.140 3.524 32.085 1.00 63.88 104 SER A C 1
ATOM 809 O O . SER A 1 104 ? -2.800 4.319 32.741 1.00 63.88 104 SER A O 1
ATOM 811 N N . GLY A 1 105 ? -1.506 2.502 32.663 1.00 60.00 105 GLY A N 1
ATOM 812 C CA . GLY A 1 105 ? -1.432 2.369 34.114 1.00 60.00 105 GLY A CA 1
ATOM 813 C C . GLY A 1 105 ? -0.781 3.620 34.698 1.00 60.00 105 GLY A C 1
ATOM 814 O O . GLY A 1 105 ? 0.403 3.849 34.463 1.00 60.00 105 GLY A O 1
ATOM 815 N N . GLY A 1 106 ? -1.561 4.434 35.417 1.00 57.50 106 GLY A N 1
ATOM 816 C CA . GLY A 1 106 ? -1.086 5.663 36.042 1.00 57.50 106 GLY A CA 1
ATOM 817 C C . GLY A 1 106 ? 0.163 5.392 36.876 1.00 57.50 106 GLY A C 1
ATOM 818 O O . GLY A 1 106 ? 0.105 4.703 37.897 1.00 57.50 106 GLY A O 1
ATOM 819 N N . GLY A 1 107 ? 1.306 5.903 36.419 1.00 58.81 107 GLY A N 1
ATOM 820 C CA . GLY A 1 107 ? 2.548 5.835 37.173 1.00 58.81 107 GLY A CA 1
ATOM 821 C C . GLY A 1 107 ? 2.353 6.541 38.511 1.00 58.81 107 GLY A C 1
ATOM 822 O O . GLY A 1 107 ? 1.946 7.702 38.548 1.00 58.81 107 GLY A O 1
ATOM 823 N N . LYS A 1 108 ? 2.617 5.844 39.621 1.00 54.75 108 LYS A N 1
ATOM 824 C CA . LYS A 1 108 ? 2.687 6.480 40.940 1.00 54.75 108 LYS A CA 1
ATOM 825 C C . LYS A 1 108 ? 3.881 7.432 40.929 1.00 54.75 108 LYS A C 1
ATOM 827 O O . LYS A 1 108 ? 5.014 6.975 41.024 1.00 54.75 108 LYS A O 1
ATOM 832 N N . GLY A 1 109 ? 3.630 8.730 40.785 1.00 59.75 109 GLY A N 1
ATOM 833 C CA . GLY A 1 109 ? 4.645 9.742 41.063 1.00 59.75 109 GLY A CA 1
ATOM 834 C C . GLY A 1 109 ? 5.078 9.643 42.529 1.00 59.75 109 GLY A C 1
ATOM 835 O O . GLY A 1 109 ? 4.224 9.518 43.410 1.00 59.75 109 GLY A O 1
ATOM 836 N N . GLU A 1 110 ? 6.386 9.679 42.787 1.00 64.12 110 GLU A N 1
ATOM 837 C CA . GLU A 1 110 ? 6.970 9.582 44.137 1.00 64.12 110 GLU A CA 1
ATOM 838 C C . GLU A 1 110 ? 6.671 10.811 45.023 1.00 64.12 110 GLU A C 1
ATOM 840 O O . GLU A 1 110 ? 6.826 10.737 46.239 1.00 64.12 110 GLU A O 1
ATOM 845 N N . ASP A 1 111 ? 6.116 11.891 44.459 1.00 70.25 111 ASP A N 1
ATOM 846 C CA . ASP A 1 111 ? 5.997 13.192 45.139 1.00 70.25 111 ASP A CA 1
ATOM 847 C C . ASP A 1 111 ? 4.591 13.548 45.660 1.00 70.25 111 ASP A C 1
ATOM 849 O O . ASP A 1 111 ? 4.310 14.697 45.995 1.00 70.25 111 ASP A O 1
ATOM 853 N N . GLY A 1 112 ? 3.672 12.584 45.767 1.00 60.00 112 GLY A N 1
ATOM 854 C CA . GLY A 1 112 ? 2.441 12.754 46.559 1.00 60.00 112 GLY A CA 1
ATOM 855 C C . GLY A 1 112 ? 1.420 13.799 46.067 1.00 60.00 112 GLY A C 1
ATOM 856 O O . GLY A 1 112 ? 0.392 13.980 46.719 1.00 60.00 112 GLY A O 1
ATOM 857 N N . ALA A 1 113 ? 1.628 14.444 44.916 1.00 58.78 113 ALA A N 1
ATOM 858 C CA . ALA A 1 113 ? 0.663 15.354 44.296 1.00 58.78 113 ALA A CA 1
ATOM 859 C C . ALA A 1 113 ? -0.006 14.687 43.082 1.00 58.78 113 ALA A C 1
ATOM 861 O O . ALA A 1 113 ? 0.430 14.820 41.940 1.00 58.78 113 ALA A O 1
ATOM 862 N N . ALA A 1 114 ? -1.075 13.931 43.337 1.00 54.66 114 ALA A N 1
ATOM 863 C CA . ALA A 1 114 ? -1.870 13.286 42.298 1.00 54.66 114 ALA A CA 1
ATOM 864 C C . ALA A 1 114 ? -2.739 14.316 41.550 1.00 54.66 114 ALA A C 1
ATOM 866 O O . ALA A 1 114 ? -3.873 14.586 41.937 1.00 54.66 114 ALA A O 1
ATOM 867 N N . VAL A 1 115 ? -2.210 14.876 40.460 1.00 57.19 115 VAL A N 1
ATOM 868 C CA . VAL A 1 115 ? -2.994 15.581 39.429 1.00 57.19 115 VAL A CA 1
ATOM 869 C C . VAL A 1 115 ? -2.676 14.946 38.075 1.00 57.19 115 VAL A C 1
ATOM 871 O O . VAL A 1 115 ? -2.072 15.555 37.200 1.00 57.19 115 VAL A O 1
ATOM 874 N N . GLY A 1 116 ? -3.010 13.666 37.926 1.00 57.25 116 GLY A N 1
ATOM 875 C CA . GLY A 1 116 ? -2.940 12.968 36.646 1.00 57.25 116 GLY A CA 1
ATOM 876 C C . GLY A 1 116 ? -4.350 12.741 36.125 1.00 57.25 116 GLY A C 1
ATOM 877 O O . GLY A 1 116 ? -5.048 11.873 36.644 1.00 57.25 116 GLY A O 1
ATOM 878 N N . ASN A 1 117 ? -4.778 13.508 35.119 1.00 64.19 117 ASN A N 1
ATOM 879 C CA . ASN A 1 117 ? -5.914 13.092 34.302 1.00 64.19 117 ASN A CA 1
ATOM 880 C C . ASN A 1 117 ? -5.472 11.834 33.547 1.00 64.19 117 ASN A C 1
ATOM 882 O O . ASN A 1 117 ? -4.592 11.904 32.690 1.00 64.19 117 ASN A O 1
ATOM 886 N N . ASP A 1 118 ? -6.041 10.689 33.911 1.00 61.78 118 ASP A N 1
ATOM 887 C CA . ASP A 1 118 ? -5.841 9.433 33.196 1.00 61.78 118 ASP A CA 1
ATOM 888 C C . ASP A 1 118 ? -6.539 9.538 31.834 1.00 61.78 118 ASP A C 1
ATOM 890 O O . ASP A 1 118 ? -7.760 9.407 31.722 1.00 61.78 118 ASP A O 1
ATOM 894 N N . TYR A 1 119 ? -5.775 9.879 30.797 1.00 56.28 119 TYR A N 1
ATOM 895 C CA . TYR A 1 119 ? -6.278 9.923 29.431 1.00 56.28 119 TYR A CA 1
ATOM 896 C C . TYR A 1 119 ? -6.135 8.535 28.814 1.00 56.28 119 TYR A C 1
ATOM 898 O O . TYR A 1 119 ? -5.065 8.139 28.359 1.00 56.28 119 TYR A O 1
ATOM 906 N N . THR A 1 120 ? -7.240 7.795 28.768 1.00 59.94 120 THR A N 1
ATOM 907 C CA . THR A 1 120 ? -7.315 6.576 27.959 1.00 59.94 120 THR A CA 1
ATOM 908 C C . THR A 1 120 ? -7.480 6.963 26.490 1.00 59.94 120 THR A C 1
ATOM 910 O O . THR A 1 120 ? -8.585 7.269 26.042 1.00 59.94 120 THR A O 1
ATOM 913 N N . THR A 1 121 ? -6.394 6.935 25.720 1.00 68.00 121 THR A N 1
ATOM 914 C CA . THR A 1 121 ? -6.470 7.080 24.260 1.00 68.00 121 THR A CA 1
ATOM 915 C C . THR A 1 121 ? -6.832 5.730 23.644 1.00 68.00 121 THR A C 1
ATOM 917 O O . THR A 1 121 ? -6.032 4.797 23.657 1.00 68.00 121 THR A O 1
ATOM 920 N N . THR A 1 122 ? -8.048 5.607 23.107 1.00 73.38 122 THR A N 1
ATOM 921 C CA . THR A 1 122 ? -8.440 4.431 22.316 1.00 73.38 122 THR A CA 1
ATOM 922 C C . THR A 1 122 ? -8.180 4.730 20.846 1.00 73.38 122 THR A C 1
ATOM 924 O O . THR A 1 122 ? -8.882 5.544 20.252 1.00 73.38 122 THR A O 1
ATOM 927 N N . ALA A 1 123 ? -7.177 4.083 20.259 1.00 84.00 123 ALA A N 1
ATOM 928 C CA . ALA A 1 123 ? -6.971 4.134 18.817 1.00 84.00 123 ALA A CA 1
ATOM 929 C C . ALA A 1 123 ? -7.967 3.188 18.132 1.00 84.00 123 ALA A C 1
ATOM 931 O O . ALA A 1 123 ? -8.035 2.001 18.463 1.00 84.00 123 ALA A O 1
ATOM 932 N N . THR A 1 124 ? -8.742 3.711 17.181 1.00 91.75 124 THR A N 1
ATOM 933 C CA . THR A 1 124 ? -9.622 2.878 16.350 1.00 91.75 124 THR A CA 1
ATOM 934 C C . THR A 1 124 ? -8.775 2.222 15.265 1.00 91.75 124 THR A C 1
ATOM 936 O O . THR A 1 124 ? -8.042 2.916 14.557 1.00 91.75 124 THR A O 1
ATOM 939 N N . MET A 1 125 ? -8.852 0.893 15.147 1.00 94.69 125 MET A N 1
ATOM 940 C CA . MET A 1 125 ? -8.016 0.122 14.225 1.00 94.69 125 MET A CA 1
ATOM 941 C C . MET A 1 125 ? -8.825 -0.881 13.409 1.00 94.69 125 MET A C 1
ATOM 943 O O . MET A 1 125 ? -9.708 -1.564 13.932 1.00 94.69 125 MET A O 1
ATOM 947 N N . ILE A 1 126 ? -8.467 -1.025 12.136 1.00 96.12 126 ILE A N 1
ATOM 948 C CA . ILE A 1 126 ? -9.026 -2.033 11.236 1.00 96.12 126 ILE A CA 1
ATOM 949 C C . ILE A 1 126 ? -7.886 -2.832 10.619 1.00 96.12 126 ILE A C 1
ATOM 951 O O . ILE A 1 126 ? -6.920 -2.276 10.109 1.00 96.12 126 ILE A O 1
ATOM 955 N N . SER A 1 127 ? -8.030 -4.151 10.617 1.00 97.25 127 SER A N 1
ATOM 956 C CA . SER A 1 127 ? -7.165 -5.044 9.852 1.00 97.25 127 SER A CA 1
ATOM 957 C C . SER A 1 127 ? -7.764 -5.331 8.477 1.00 97.25 127 SER A C 1
ATOM 959 O O . SER A 1 127 ? -8.976 -5.522 8.358 1.00 97.25 127 SER A O 1
ATOM 961 N N . ASN A 1 128 ? -6.914 -5.379 7.456 1.00 98.38 128 ASN A N 1
ATOM 962 C CA . ASN A 1 128 ? -7.244 -5.789 6.094 1.00 98.38 128 ASN A CA 1
ATOM 963 C C . ASN A 1 128 ? -6.467 -7.059 5.734 1.00 98.38 128 ASN A C 1
ATOM 965 O O . ASN A 1 128 ? -5.295 -7.198 6.084 1.00 98.38 128 ASN A O 1
ATOM 969 N N . ILE A 1 129 ? -7.105 -7.955 4.989 1.00 98.44 129 ILE A N 1
ATOM 970 C CA . ILE A 1 129 ? -6.414 -8.956 4.179 1.00 98.44 129 ILE A CA 1
ATOM 971 C C . ILE A 1 129 ? -6.966 -8.911 2.758 1.00 98.44 129 ILE A C 1
ATOM 973 O O . ILE A 1 129 ? -8.180 -8.859 2.556 1.00 98.44 129 ILE A O 1
ATOM 977 N N . SER A 1 130 ? -6.069 -8.948 1.784 1.00 98.50 130 SER A N 1
ATOM 978 C CA . SER A 1 130 ? -6.394 -8.832 0.364 1.00 98.50 130 SER A CA 1
ATOM 979 C C . SER A 1 130 ? -5.420 -9.648 -0.486 1.00 98.50 130 SER A C 1
ATOM 981 O O . SER A 1 130 ? -4.334 -10.038 -0.040 1.00 98.50 130 SER A O 1
ATOM 983 N N . TYR A 1 131 ? -5.810 -9.911 -1.731 1.00 98.56 131 TYR A N 1
ATOM 984 C CA . TYR A 1 131 ? -4.918 -10.456 -2.749 1.00 98.56 131 TYR A CA 1
ATOM 985 C C . TYR A 1 131 ? -4.360 -9.329 -3.600 1.00 98.56 131 TYR A C 1
ATOM 987 O O . TYR A 1 131 ? -5.095 -8.421 -3.983 1.00 98.56 131 TYR A O 1
ATOM 995 N N . TRP A 1 132 ? -3.090 -9.442 -3.972 1.00 98.25 132 TRP A N 1
ATOM 996 C CA . TRP A 1 132 ? -2.463 -8.519 -4.907 1.00 98.25 132 TRP A CA 1
ATOM 997 C C . TRP A 1 132 ? -1.799 -9.255 -6.063 1.00 98.25 132 TRP A C 1
ATOM 999 O O . TRP A 1 132 ? -1.400 -10.423 -5.966 1.00 98.25 132 TRP A O 1
ATOM 1009 N N . ARG A 1 133 ? -1.663 -8.542 -7.178 1.00 97.69 133 ARG A N 1
ATOM 1010 C CA . ARG A 1 133 ? -0.9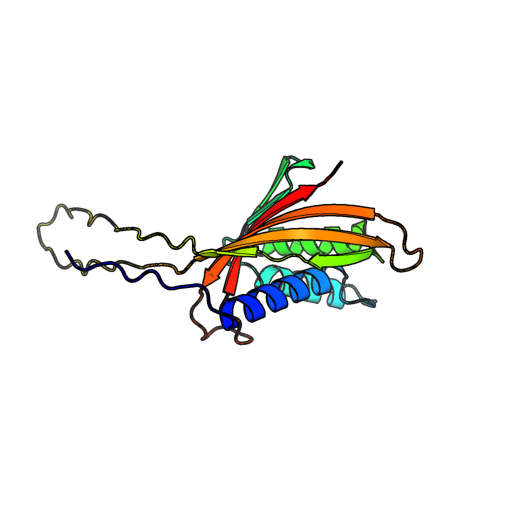93 -9.015 -8.386 1.00 97.69 133 ARG A CA 1
ATOM 1011 C C . ARG A 1 133 ? -0.279 -7.865 -9.082 1.00 97.69 133 ARG A C 1
ATOM 1013 O O . ARG A 1 133 ? -0.829 -6.780 -9.193 1.00 97.69 133 ARG A O 1
ATOM 1020 N N . ALA A 1 134 ? 0.909 -8.142 -9.604 1.00 97.25 134 ALA A N 1
ATOM 1021 C CA . ALA A 1 134 ? 1.648 -7.282 -10.515 1.00 97.25 134 ALA A CA 1
ATOM 1022 C C . ALA A 1 134 ? 1.705 -7.928 -11.908 1.00 97.25 134 ALA A C 1
ATOM 1024 O O . ALA A 1 134 ? 2.015 -9.120 -12.054 1.00 97.25 134 ALA A O 1
ATOM 1025 N N . MET A 1 135 ? 1.408 -7.146 -12.942 1.00 96.88 135 MET A N 1
ATOM 1026 C CA . MET A 1 135 ? 1.447 -7.567 -14.344 1.00 96.88 135 MET A CA 1
ATOM 1027 C C . MET A 1 135 ? 2.295 -6.598 -15.153 1.00 96.88 135 MET A C 1
ATOM 1029 O O . MET A 1 135 ? 2.251 -5.400 -14.913 1.00 96.88 135 MET A O 1
ATOM 1033 N N . ASN A 1 136 ? 3.038 -7.085 -16.140 1.00 94.75 136 ASN A N 1
ATOM 1034 C CA . ASN A 1 136 ? 3.711 -6.204 -17.084 1.00 94.75 136 ASN A CA 1
ATOM 1035 C C . ASN A 1 136 ? 2.659 -5.579 -18.014 1.00 94.75 136 ASN A C 1
ATOM 1037 O O . ASN A 1 136 ? 1.977 -6.304 -18.735 1.00 94.75 136 ASN A O 1
ATOM 1041 N N . ALA A 1 137 ? 2.537 -4.253 -18.022 1.00 92.12 137 ALA A N 1
ATOM 1042 C CA . ALA A 1 137 ? 1.490 -3.547 -18.759 1.00 92.12 137 ALA A CA 1
ATOM 1043 C C . ALA A 1 137 ? 1.603 -3.722 -20.283 1.00 92.12 137 ALA A C 1
ATOM 1045 O O . ALA A 1 137 ? 0.595 -3.748 -20.982 1.00 92.12 137 ALA A O 1
ATOM 1046 N N . SER A 1 138 ? 2.828 -3.861 -20.803 1.00 92.31 138 SER A N 1
ATOM 1047 C CA . SER A 1 138 ? 3.070 -3.978 -22.247 1.00 92.31 138 SER A CA 1
ATOM 1048 C C . SER A 1 138 ? 2.811 -5.382 -22.794 1.00 92.31 138 SER A C 1
ATOM 1050 O O . SER A 1 138 ? 2.367 -5.528 -23.929 1.00 92.31 138 SER A O 1
ATOM 1052 N N . THR A 1 139 ? 3.080 -6.419 -21.998 1.00 95.69 139 THR A N 1
ATOM 1053 C CA . THR A 1 139 ? 2.978 -7.817 -22.444 1.00 95.69 139 THR A CA 1
ATOM 1054 C C . THR A 1 139 ? 1.798 -8.566 -21.834 1.00 95.69 139 THR A C 1
ATOM 1056 O O . THR A 1 139 ? 1.469 -9.657 -22.291 1.00 95.69 139 THR A O 1
ATOM 1059 N N . GLY A 1 140 ? 1.186 -8.030 -20.775 1.00 94.69 140 GLY A N 1
ATOM 1060 C CA . GLY A 1 140 ? 0.202 -8.733 -19.951 1.00 94.69 140 GLY A CA 1
ATOM 1061 C C . GLY A 1 140 ? 0.792 -9.886 -19.129 1.00 94.69 140 GLY A C 1
ATOM 1062 O O . GLY A 1 140 ? 0.047 -10.619 -18.475 1.00 94.69 140 GLY A O 1
ATOM 1063 N N . ALA A 1 141 ? 2.115 -10.085 -19.153 1.00 96.31 141 ALA A N 1
ATOM 1064 C CA . ALA A 1 141 ? 2.757 -11.186 -18.450 1.00 96.31 141 ALA A CA 1
ATOM 1065 C C . ALA A 1 141 ? 2.646 -11.016 -16.929 1.00 96.31 141 ALA A C 1
ATOM 1067 O O . ALA A 1 141 ? 2.786 -9.918 -16.388 1.00 96.31 141 ALA A O 1
ATOM 1068 N N . HIS A 1 142 ? 2.432 -12.127 -16.226 1.00 95.94 142 HIS A N 1
ATOM 1069 C CA . HIS A 1 142 ? 2.466 -12.149 -14.768 1.00 95.94 142 HIS A CA 1
ATOM 1070 C C . HIS A 1 142 ? 3.886 -11.858 -14.262 1.00 95.94 142 HIS A C 1
ATOM 1072 O O . HIS A 1 142 ? 4.832 -12.528 -14.673 1.00 95.94 142 HIS A O 1
ATOM 1078 N N . VAL A 1 143 ? 4.015 -10.901 -13.339 1.00 95.50 143 VAL A N 1
ATOM 1079 C CA . VAL A 1 143 ? 5.290 -10.569 -12.687 1.00 95.50 143 VAL A CA 1
ATOM 1080 C C . VAL A 1 143 ? 5.352 -11.209 -11.306 1.00 95.50 143 VAL A C 1
ATOM 1082 O O . VAL A 1 143 ? 6.302 -11.922 -10.992 1.00 95.50 143 VAL A O 1
ATOM 1085 N N . SER A 1 144 ? 4.337 -10.967 -10.477 1.00 97.00 144 SER A N 1
ATOM 1086 C CA . SER A 1 144 ? 4.293 -11.442 -9.094 1.00 97.00 144 SER A CA 1
ATOM 1087 C C . SER A 1 144 ? 2.866 -11.389 -8.544 1.00 97.00 144 SER A C 1
ATOM 1089 O O . SER A 1 144 ? 2.038 -10.627 -9.045 1.00 97.00 144 SER A O 1
ATOM 1091 N N . CYS A 1 145 ? 2.569 -12.175 -7.513 1.00 98.12 145 CYS A N 1
ATOM 1092 C CA . CYS A 1 145 ? 1.297 -12.124 -6.795 1.00 98.12 145 CYS A CA 1
ATOM 1093 C C . CYS A 1 145 ? 1.453 -12.578 -5.343 1.00 98.12 145 CYS A C 1
ATOM 1095 O O . CYS A 1 145 ? 2.484 -13.138 -4.947 1.00 98.12 145 CYS A O 1
ATOM 1097 N N . GLY A 1 146 ? 0.419 -12.346 -4.540 1.00 98.38 146 GLY A N 1
ATOM 1098 C CA . GLY A 1 146 ? 0.449 -12.696 -3.133 1.00 98.38 146 GLY A CA 1
ATOM 1099 C C . GLY A 1 146 ? -0.725 -12.165 -2.328 1.00 98.38 146 GLY A C 1
ATOM 1100 O O . GLY A 1 146 ? -1.797 -11.891 -2.866 1.00 98.38 146 GLY A O 1
ATOM 1101 N N . THR A 1 147 ? -0.491 -12.021 -1.026 1.00 98.62 147 THR A N 1
ATOM 1102 C CA . THR A 1 147 ? -1.408 -11.364 -0.094 1.00 98.62 147 THR A CA 1
ATOM 1103 C C . THR A 1 147 ? -0.759 -10.150 0.556 1.00 98.62 147 THR A C 1
ATOM 1105 O O . THR A 1 147 ? 0.459 -10.125 0.788 1.00 98.62 147 THR A O 1
ATOM 1108 N N . HIS A 1 148 ? -1.587 -9.148 0.837 1.00 98.62 148 HIS A N 1
ATOM 1109 C CA . HIS A 1 148 ? -1.278 -8.078 1.775 1.00 98.62 148 HIS A CA 1
ATOM 1110 C C . HIS A 1 148 ? -2.079 -8.320 3.053 1.00 98.62 148 HIS A C 1
ATOM 1112 O O . HIS A 1 148 ? -3.247 -8.708 3.003 1.00 98.62 148 HIS A O 1
ATOM 1118 N N . GLU A 1 149 ? -1.428 -8.132 4.195 1.00 98.56 149 GLU A N 1
ATOM 1119 C CA . GLU A 1 149 ? -2.077 -8.035 5.500 1.00 98.56 149 GLU A CA 1
ATOM 1120 C C . GLU A 1 149 ? -1.746 -6.656 6.059 1.00 98.56 149 GLU A C 1
ATOM 1122 O O . GLU A 1 149 ? -0.571 -6.354 6.278 1.00 98.56 149 GLU A O 1
ATOM 1127 N N . ASP A 1 150 ? -2.758 -5.824 6.281 1.00 98.62 150 ASP A N 1
ATOM 1128 C CA . ASP A 1 150 ? -2.560 -4.447 6.721 1.00 98.62 150 ASP A CA 1
ATOM 1129 C C . ASP A 1 150 ? -3.248 -4.168 8.055 1.00 98.62 150 ASP A C 1
ATOM 1131 O O . ASP A 1 150 ? -4.279 -4.761 8.378 1.00 98.62 150 ASP A O 1
ATOM 1135 N N . ILE A 1 151 ? -2.698 -3.215 8.803 1.00 97.88 151 ILE A N 1
ATOM 1136 C CA . ILE A 1 151 ? -3.327 -2.582 9.959 1.00 97.88 151 ILE A CA 1
ATOM 1137 C C . ILE A 1 151 ? -3.484 -1.101 9.641 1.00 97.88 151 ILE A C 1
ATOM 1139 O O . ILE A 1 151 ? -2.494 -0.394 9.448 1.00 97.88 151 ILE A O 1
ATOM 1143 N N . PHE A 1 152 ? -4.727 -0.642 9.614 1.00 97.06 152 PHE A N 1
ATOM 1144 C CA . PHE A 1 152 ? -5.106 0.750 9.456 1.00 97.06 152 PHE A CA 1
ATOM 1145 C C . PHE A 1 152 ? -5.472 1.354 10.804 1.00 97.06 152 PHE A C 1
ATOM 1147 O O . PHE A 1 152 ? -6.157 0.723 11.611 1.00 97.06 152 PHE A O 1
ATOM 1154 N N . VAL A 1 153 ? -5.042 2.592 11.021 1.00 95.31 153 VAL A N 1
ATOM 1155 C CA . VAL A 1 153 ? -5.404 3.397 12.187 1.00 95.31 153 VAL A CA 1
ATOM 1156 C C . VAL A 1 153 ? -6.218 4.599 11.737 1.00 95.31 153 VAL A C 1
ATOM 1158 O O . VAL A 1 153 ? -5.913 5.217 10.712 1.00 95.31 153 VAL A O 1
ATOM 1161 N N . LEU A 1 154 ? -7.268 4.906 12.494 1.00 93.06 154 LEU A N 1
ATOM 1162 C CA . LEU A 1 154 ? -8.040 6.121 12.292 1.00 93.06 154 LEU A CA 1
ATOM 1163 C C . LEU A 1 154 ? -7.229 7.292 12.853 1.00 93.06 154 LEU A C 1
ATOM 1165 O O . LEU A 1 154 ? -6.926 7.324 14.046 1.00 93.06 154 LEU A O 1
ATOM 1169 N N . VAL A 1 155 ? -6.870 8.233 11.991 1.00 91.31 155 VAL A N 1
ATOM 1170 C CA . VAL A 1 155 ? -6.229 9.496 12.347 1.00 91.31 155 VAL A CA 1
ATOM 1171 C C . VAL A 1 155 ? -7.268 10.610 12.320 1.00 91.31 155 VAL A C 1
ATOM 1173 O O . VAL A 1 155 ? -8.215 10.568 11.529 1.00 91.31 155 VAL A O 1
ATOM 1176 N N . ASP A 1 156 ? -7.110 11.605 13.194 1.00 82.19 156 ASP A N 1
ATOM 1177 C CA . ASP A 1 156 ? -8.031 12.737 13.233 1.00 82.19 156 ASP A CA 1
ATOM 1178 C C . ASP A 1 156 ? -8.090 13.411 11.856 1.00 82.19 156 ASP A C 1
ATOM 1180 O O . ASP A 1 156 ? -7.077 13.781 11.259 1.00 82.19 156 ASP A O 1
ATOM 1184 N N . SER A 1 157 ? -9.315 13.554 11.347 1.00 65.00 157 SER A N 1
ATOM 1185 C CA . SER A 1 157 ? -9.665 13.966 9.980 1.00 65.00 157 SER A CA 1
ATOM 1186 C C . SER A 1 157 ? -9.299 15.414 9.617 1.00 65.00 157 SER A C 1
ATOM 1188 O O . SER A 1 157 ? -9.832 15.965 8.659 1.00 65.00 157 SER A O 1
ATOM 1190 N N . THR A 1 158 ? -8.448 16.073 10.401 1.00 59.88 158 THR A N 1
ATOM 1191 C CA . THR A 1 158 ? -7.975 17.443 10.156 1.00 59.88 158 THR A CA 1
ATOM 1192 C C . THR A 1 158 ? -6.731 17.494 9.265 1.00 59.88 158 THR A C 1
ATOM 1194 O O . THR A 1 158 ? -6.287 18.586 8.916 1.00 59.88 158 THR A O 1
ATOM 1197 N N . GLY A 1 159 ? -6.172 16.337 8.896 1.00 55.53 159 GLY A N 1
ATOM 1198 C CA . GLY A 1 159 ? -4.993 16.229 8.041 1.00 55.53 159 GLY A CA 1
ATOM 1199 C C . GLY A 1 159 ? -5.254 16.451 6.547 1.00 55.53 159 GLY A C 1
ATOM 1200 O O . GLY A 1 159 ? -6.383 16.368 6.054 1.00 55.53 159 GLY A O 1
ATOM 1201 N N . ASP A 1 160 ? -4.162 16.711 5.823 1.00 57.03 160 ASP A N 1
ATOM 1202 C CA . ASP A 1 160 ? -4.150 16.939 4.379 1.00 57.03 160 ASP A CA 1
ATOM 1203 C C . ASP A 1 160 ? -4.894 15.827 3.614 1.00 57.03 160 ASP A C 1
ATOM 1205 O O . ASP A 1 160 ? -4.721 14.634 3.869 1.00 57.03 160 ASP A O 1
ATOM 1209 N N . PHE A 1 161 ? -5.703 16.237 2.631 1.00 64.38 161 PHE A N 1
ATOM 1210 C CA . PHE A 1 161 ? -6.463 15.385 1.700 1.00 64.38 161 PHE A CA 1
ATOM 1211 C C . PHE A 1 161 ? -7.690 14.649 2.265 1.00 64.38 161 PHE A C 1
ATOM 1213 O O . PHE A 1 161 ? -8.329 13.902 1.525 1.00 64.38 161 PHE A O 1
ATOM 1220 N N . GLY A 1 162 ? -8.064 14.875 3.530 1.00 74.94 162 GLY A N 1
ATOM 1221 C CA . GLY A 1 162 ? -9.318 14.357 4.096 1.00 74.94 162 GLY A CA 1
ATOM 1222 C C . GLY A 1 162 ? -9.364 12.836 4.291 1.00 74.94 162 GLY A C 1
ATOM 1223 O O . GLY A 1 162 ? -10.440 12.284 4.511 1.00 74.94 162 GLY A O 1
ATOM 1224 N N . GLN A 1 163 ? -8.219 12.150 4.216 1.00 80.75 163 GLN A N 1
ATOM 1225 C CA . GLN A 1 163 ? -8.120 10.717 4.499 1.00 80.75 163 GLN A CA 1
ATOM 1226 C C . GLN A 1 163 ? -8.061 10.476 6.005 1.00 80.75 163 GLN A C 1
ATOM 1228 O O . GLN A 1 163 ? -7.168 10.980 6.686 1.00 80.75 163 GLN A O 1
ATOM 1233 N N . ARG A 1 164 ? -9.004 9.682 6.520 1.00 90.94 164 ARG A N 1
ATOM 1234 C CA . ARG A 1 164 ? -9.089 9.361 7.951 1.00 90.94 164 ARG A CA 1
ATOM 1235 C C . ARG A 1 164 ? -8.341 8.092 8.320 1.00 90.94 164 ARG A C 1
ATOM 1237 O O . ARG A 1 164 ? -7.951 7.936 9.466 1.00 90.94 164 ARG A O 1
ATOM 1244 N N . TRP A 1 165 ? -8.126 7.187 7.374 1.00 94.69 165 TRP A N 1
ATOM 1245 C CA . TRP A 1 165 ? -7.399 5.946 7.613 1.00 94.69 165 TRP A CA 1
ATOM 1246 C C . TRP A 1 165 ? -5.974 6.056 7.085 1.00 94.69 165 TRP A C 1
ATOM 1248 O O . TRP A 1 165 ? -5.758 6.446 5.942 1.00 94.69 165 TRP A O 1
ATOM 1258 N N . LYS A 1 166 ? -4.996 5.679 7.908 1.00 95.69 166 LYS A N 1
ATOM 1259 C CA . LYS A 1 166 ? -3.599 5.524 7.486 1.00 95.69 166 LYS A CA 1
ATOM 1260 C C . LYS A 1 166 ? -3.106 4.122 7.776 1.00 95.69 166 LYS A C 1
ATOM 1262 O O . LYS A 1 166 ? -3.476 3.521 8.782 1.00 95.69 166 LYS A O 1
ATOM 1267 N N . CYS A 1 167 ? -2.264 3.597 6.893 1.00 97.69 167 CYS A N 1
ATOM 1268 C CA . CYS A 1 167 ? -1.677 2.278 7.072 1.00 97.69 167 CYS A CA 1
ATOM 1269 C C . CYS A 1 167 ? -0.537 2.357 8.095 1.00 97.69 167 CYS A C 1
ATOM 1271 O O . CYS A 1 167 ? 0.492 2.979 7.848 1.00 97.69 167 CYS A O 1
ATOM 1273 N N . GLN A 1 168 ? -0.708 1.711 9.241 1.00 97.69 168 GLN A N 1
ATOM 1274 C CA . GLN A 1 168 ? 0.325 1.592 10.267 1.00 97.69 168 GLN A CA 1
ATOM 1275 C C . GLN A 1 168 ? 1.292 0.451 9.954 1.00 97.69 168 GLN A C 1
ATOM 1277 O O . GLN A 1 168 ? 2.496 0.558 10.169 1.00 97.69 168 GLN A O 1
ATOM 1282 N N . LYS A 1 169 ? 0.771 -0.676 9.468 1.00 98.44 169 LYS A N 1
ATOM 1283 C CA . LYS A 1 169 ? 1.581 -1.854 9.165 1.00 98.44 169 LYS A CA 1
ATOM 1284 C C . LYS A 1 169 ? 1.064 -2.526 7.911 1.00 98.44 169 LYS A C 1
ATOM 1286 O O . LYS A 1 169 ? -0.136 -2.725 7.802 1.00 98.44 169 LYS A O 1
ATOM 1291 N N . ARG A 1 170 ? 1.971 -2.930 7.030 1.00 98.69 170 ARG A N 1
ATOM 1292 C CA . ARG A 1 170 ? 1.707 -3.767 5.859 1.00 98.69 170 ARG A CA 1
ATOM 1293 C C . ARG A 1 170 ? 2.656 -4.955 5.852 1.00 98.69 170 ARG A C 1
ATOM 1295 O O . ARG A 1 170 ? 3.865 -4.780 5.962 1.00 98.69 170 ARG A O 1
ATOM 1302 N N . ILE A 1 171 ? 2.131 -6.159 5.678 1.00 98.62 171 ILE A N 1
ATOM 1303 C CA . ILE A 1 171 ? 2.911 -7.386 5.496 1.00 98.62 171 ILE A CA 1
ATOM 1304 C C . ILE A 1 171 ? 2.662 -7.906 4.084 1.00 98.62 171 ILE A C 1
ATOM 1306 O O . ILE A 1 171 ? 1.529 -8.183 3.699 1.00 98.62 171 ILE A O 1
ATOM 1310 N N . ILE A 1 172 ? 3.736 -8.070 3.317 1.00 98.50 172 ILE A N 1
ATOM 1311 C CA . ILE A 1 172 ? 3.711 -8.538 1.933 1.00 98.50 172 ILE A CA 1
ATOM 1312 C C . ILE A 1 172 ? 4.179 -9.992 1.890 1.00 98.50 172 ILE A C 1
ATOM 1314 O O . ILE A 1 172 ? 5.369 -10.298 2.057 1.00 98.50 172 ILE A O 1
ATOM 1318 N N . ARG A 1 173 ? 3.247 -10.906 1.603 1.00 98.50 173 ARG A N 1
ATOM 1319 C CA . ARG A 1 173 ? 3.539 -12.329 1.391 1.00 98.50 173 ARG A CA 1
ATOM 1320 C C . ARG A 1 173 ? 3.405 -12.658 -0.082 1.00 98.50 173 ARG A C 1
ATOM 1322 O O . ARG A 1 173 ? 2.346 -12.481 -0.664 1.00 98.50 173 ARG A O 1
ATOM 1329 N N . HIS A 1 174 ? 4.480 -13.149 -0.681 1.00 98.12 174 HIS A N 1
ATOM 1330 C CA . HIS A 1 174 ? 4.465 -13.583 -2.075 1.00 98.12 174 HIS A CA 1
ATOM 1331 C C . HIS A 1 174 ? 3.937 -15.015 -2.155 1.00 98.12 174 HIS A C 1
ATOM 1333 O O . HIS A 1 174 ? 4.366 -15.859 -1.366 1.00 98.12 174 HIS A O 1
ATOM 1339 N N . SER A 1 175 ? 3.056 -15.295 -3.112 1.00 95.00 175 SER A N 1
ATOM 1340 C CA . SER A 1 175 ? 2.694 -16.673 -3.455 1.00 95.00 175 SER A CA 1
ATOM 1341 C C . SER A 1 175 ? 3.783 -17.298 -4.332 1.00 95.00 175 SER A C 1
ATOM 1343 O O . SER A 1 175 ? 4.433 -16.603 -5.118 1.00 95.00 175 SER A O 1
ATOM 1345 N N . THR A 1 176 ? 4.037 -18.588 -4.126 1.00 72.94 176 THR A N 1
ATOM 1346 C CA . THR A 1 176 ? 4.990 -19.398 -4.903 1.00 72.94 176 THR A CA 1
ATOM 1347 C C . THR A 1 176 ? 4.362 -19.946 -6.167 1.00 72.94 176 THR A C 1
ATOM 1349 O O . THR A 1 176 ? 3.211 -20.423 -6.054 1.00 72.94 176 THR A O 1
#

Foldseek 3Di:
DDDPDPDDDDVVNVVLVVVLVVLLQCLLLLNPDDPDPVSNLVSLLVNLVLADQQAKEAEPVVRDMAGGRPRSSVVSSCSCVVVPQKGKDKDPKDKDWDWDFDFPPDDPDPPPDPPDPRDGDTWTKMKIKIKMFIARNVPRHGDWIFMKIWMWTQDPQPDPPRRRIGTRYIYTDTDD

Sequence (176 aa):
MAASTKTKTTAEDFLEVQNHLNEMMLCMDGMTTLKTREETDSAAARFAQLFTEDGEIEIVKMQATKRGTEEIQGFCRFLQEKFAGSQHWEGNIVLKDCSSTTSSGGGKGEDGAAVGNDYTTTATMISNISYWRAMNASTGAHVSCGTHEDIFVLVDSTGDFGQRWKCQKRIIRHST

Radius of gyration: 19.24 Å; chains: 1; bounding box: 34×37×69 Å